Protein AF-A0A395LCE5-F1 (afdb_monomer_lite)

pLDDT: mean 80.35, std 10.48, range [41.56, 89.75]

Sequence (60 aa):
MDLHALKFEKASDNWKLLSVDRVTAAEIQPDDARIFVARECDIDWVSAAVEASLNKEGGR

Foldseek 3Di:
DKKWKWFWDDDPLFIATDDIDIDDPVPDDDDPGIDIGDPVDDPVVVRVVVRVVRNVVSPD

Secondary structure (DSSP, 8-state):
--EEEEEEEEETTEEEEEEEEEE-GGG----TTEEEEETTS-HHHHHHHHHHHHHHTT--

Radius of gyration: 12.09 Å; chains: 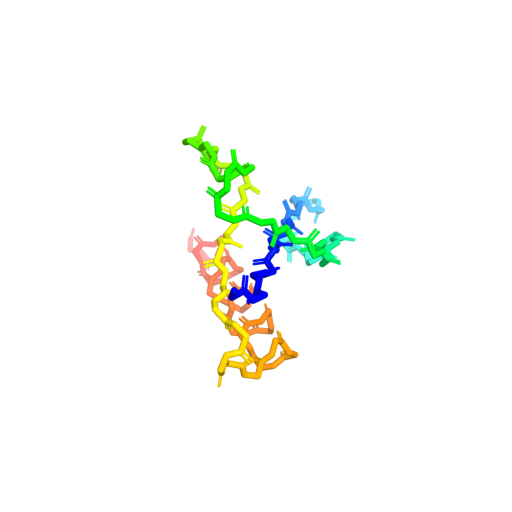1; bounding box: 22×21×37 Å

Structure (mmCIF, N/CA/C/O backbone):
data_AF-A0A395LCE5-F1
#
_entry.id   AF-A0A395LCE5-F1
#
loop_
_atom_site.group_PDB
_atom_site.id
_atom_site.type_symbol
_atom_site.label_atom_id
_atom_site.label_alt_id
_atom_site.label_comp_id
_atom_site.label_asym_id
_atom_site.label_entity_id
_atom_site.label_seq_id
_atom_site.pdbx_PDB_ins_code
_atom_site.Cartn_x
_atom_site.Cartn_y
_atom_site.Cartn_z
_atom_site.occupancy
_atom_site.B_iso_or_equiv
_atom_site.auth_seq_id
_atom_site.auth_comp_id
_atom_site.auth_asym_id
_atom_site.auth_atom_id
_atom_site.pdbx_PDB_model_num
ATOM 1 N N . MET A 1 1 ? 11.269 -2.311 -15.707 1.00 59.22 1 MET A N 1
ATOM 2 C CA . MET A 1 1 ? 10.842 -2.990 -14.468 1.00 59.22 1 MET A CA 1
ATOM 3 C C . MET A 1 1 ? 9.522 -2.373 -14.070 1.00 59.22 1 MET A C 1
ATOM 5 O O . MET A 1 1 ? 9.466 -1.152 -14.000 1.00 59.22 1 MET A O 1
ATOM 9 N N . ASP A 1 2 ? 8.482 -3.183 -13.891 1.00 69.81 2 ASP A N 1
ATOM 10 C CA . ASP A 1 2 ? 7.177 -2.691 -13.439 1.00 69.81 2 ASP A CA 1
ATOM 11 C C . ASP A 1 2 ? 7.182 -2.614 -11.908 1.00 69.81 2 ASP A C 1
ATOM 13 O O . ASP A 1 2 ? 7.606 -3.563 -11.241 1.00 69.81 2 ASP A O 1
ATOM 17 N N . LEU A 1 3 ? 6.743 -1.488 -11.355 1.00 80.75 3 LEU A N 1
ATOM 18 C CA . LEU A 1 3 ? 6.659 -1.243 -9.917 1.00 80.75 3 LEU A CA 1
ATOM 19 C C . LEU A 1 3 ? 5.210 -0.932 -9.553 1.00 80.75 3 LEU A C 1
ATOM 21 O O . LEU A 1 3 ? 4.447 -0.427 -10.378 1.00 80.75 3 LEU A O 1
ATOM 25 N N . HIS A 1 4 ? 4.838 -1.235 -8.315 1.00 85.94 4 HIS A N 1
ATOM 26 C CA . HIS A 1 4 ? 3.526 -0.897 -7.782 1.00 85.94 4 HIS A CA 1
ATOM 27 C C . HIS A 1 4 ? 3.696 -0.001 -6.560 1.00 85.94 4 HIS A C 1
ATOM 29 O O . HIS A 1 4 ? 4.528 -0.275 -5.697 1.00 85.94 4 HIS A O 1
ATOM 35 N N . ALA A 1 5 ? 2.925 1.075 -6.495 1.00 87.12 5 ALA A N 1
ATOM 36 C CA . ALA A 1 5 ? 2.805 1.923 -5.326 1.00 87.12 5 ALA A CA 1
ATOM 37 C C . ALA A 1 5 ? 1.519 1.546 -4.589 1.00 87.12 5 ALA A C 1
ATOM 39 O O . ALA A 1 5 ? 0.425 1.633 -5.146 1.00 87.12 5 ALA A O 1
ATOM 40 N N . LEU A 1 6 ? 1.664 1.114 -3.342 1.00 89.75 6 LEU A N 1
ATOM 41 C CA . LEU A 1 6 ? 0.558 0.876 -2.429 1.00 89.75 6 LEU A CA 1
ATOM 42 C C . LEU A 1 6 ? 0.309 2.151 -1.640 1.00 89.75 6 LEU A C 1
ATOM 44 O O . LEU A 1 6 ? 1.220 2.675 -0.990 1.00 89.75 6 LEU A O 1
ATOM 48 N N . LYS A 1 7 ? -0.926 2.633 -1.685 1.00 89.31 7 LYS A N 1
ATOM 49 C CA . LYS A 1 7 ? -1.365 3.772 -0.893 1.00 89.31 7 LYS A CA 1
ATOM 50 C C . LYS A 1 7 ? -2.309 3.283 0.188 1.00 89.31 7 LYS A C 1
ATOM 52 O O . LYS A 1 7 ? -3.304 2.629 -0.116 1.00 89.31 7 LYS A O 1
ATOM 57 N N . PHE A 1 8 ? -2.008 3.624 1.434 1.00 88.19 8 PHE A N 1
ATOM 58 C CA . PHE A 1 8 ? -2.859 3.319 2.577 1.00 88.19 8 PHE A CA 1
ATOM 59 C C . PHE A 1 8 ? -3.450 4.608 3.132 1.00 88.19 8 PHE A C 1
ATOM 61 O O . PHE A 1 8 ? -2.804 5.655 3.128 1.00 88.19 8 PHE A O 1
ATOM 68 N N . GLU A 1 9 ? -4.676 4.529 3.625 1.00 88.94 9 GLU A N 1
ATOM 69 C CA . GLU A 1 9 ? -5.323 5.624 4.336 1.00 88.94 9 GLU A CA 1
ATOM 70 C C . GLU A 1 9 ? -5.781 5.165 5.716 1.00 88.94 9 GLU A C 1
ATOM 72 O O . GLU A 1 9 ? -6.138 4.001 5.912 1.00 88.94 9 GLU A O 1
ATOM 77 N N . LYS A 1 10 ? -5.775 6.082 6.686 1.00 85.62 10 LYS A N 1
ATOM 78 C CA . LYS A 1 10 ? -6.314 5.815 8.017 1.00 85.62 10 LYS A CA 1
ATOM 79 C C . LYS A 1 10 ? -7.815 6.107 8.021 1.00 85.62 10 LYS A C 1
ATOM 81 O O . LYS A 1 10 ? -8.227 7.265 8.006 1.00 85.62 10 LYS A O 1
ATOM 86 N N . ALA A 1 11 ? -8.626 5.056 8.065 1.00 83.06 11 ALA A N 1
ATOM 87 C CA . ALA A 1 11 ? -10.073 5.120 8.205 1.00 83.06 11 ALA A CA 1
ATOM 88 C C . ALA A 1 11 ? -10.460 4.904 9.678 1.00 83.06 11 ALA A C 1
ATOM 90 O O . ALA A 1 11 ? -10.480 3.777 10.180 1.00 83.06 11 ALA A O 1
ATOM 91 N N . SER A 1 12 ? -10.778 6.001 10.370 1.00 82.19 12 SER A N 1
ATOM 92 C CA . SER A 1 12 ? -11.040 6.014 11.817 1.00 82.19 12 SER A CA 1
ATOM 93 C C . SER A 1 12 ? -9.829 5.491 12.607 1.00 82.19 12 SER A C 1
ATOM 95 O O . SER A 1 12 ? -8.811 6.182 12.676 1.00 82.19 12 SER A O 1
ATOM 97 N N . ASP A 1 13 ? -9.910 4.271 13.142 1.00 82.50 13 ASP A N 1
ATOM 98 C CA . ASP A 1 13 ? -8.856 3.635 13.941 1.00 82.50 13 ASP A CA 1
ATOM 99 C C . ASP A 1 13 ? -8.067 2.565 13.180 1.00 82.50 13 ASP A C 1
ATOM 101 O O . ASP A 1 13 ? -7.105 2.029 13.721 1.00 82.50 13 ASP A O 1
ATOM 105 N N . ASN A 1 14 ? -8.429 2.279 11.923 1.00 84.81 14 ASN A N 1
ATOM 106 C CA . ASN A 1 14 ? -7.750 1.272 11.114 1.00 84.81 14 ASN A CA 1
ATOM 107 C C . ASN A 1 14 ? -7.212 1.858 9.806 1.00 84.81 14 ASN A C 1
ATOM 109 O O . ASN A 1 14 ? -7.900 2.584 9.093 1.00 84.81 14 ASN A O 1
ATOM 113 N N . TRP A 1 15 ? -5.987 1.498 9.462 1.00 88.31 15 TRP A N 1
ATOM 114 C CA . TRP A 1 15 ? -5.419 1.645 8.134 1.00 88.31 15 TRP A CA 1
ATOM 115 C C . TRP A 1 15 ? -6.065 0.670 7.158 1.00 88.31 15 TRP A C 1
ATOM 117 O O . TRP A 1 15 ? -6.341 -0.478 7.512 1.00 88.31 15 TRP A O 1
ATOM 127 N N . LYS A 1 16 ? -6.291 1.135 5.930 1.00 88.31 16 LYS A N 1
ATOM 128 C CA . LYS A 1 16 ? -6.812 0.339 4.818 1.00 88.31 16 LYS A CA 1
ATOM 129 C C . LYS A 1 16 ? -6.071 0.656 3.534 1.00 88.31 16 LYS A C 1
ATOM 131 O O . LYS A 1 16 ? -5.657 1.800 3.327 1.00 88.31 16 LYS A O 1
ATOM 136 N N . LEU A 1 17 ? -5.927 -0.341 2.666 1.00 89.12 17 LEU A N 1
ATOM 137 C CA . LEU A 1 17 ? -5.446 -0.122 1.306 1.00 89.12 17 LEU A CA 1
ATOM 138 C C . LEU A 1 17 ? -6.448 0.741 0.521 1.00 89.12 17 LEU A C 1
ATOM 140 O O . LEU A 1 17 ? -7.610 0.369 0.361 1.00 89.12 17 LEU A O 1
ATOM 144 N N . LEU A 1 18 ? -5.983 1.883 0.018 1.00 88.94 18 LEU A N 1
ATOM 145 C CA . LEU A 1 18 ? -6.766 2.815 -0.793 1.00 88.94 18 LEU A CA 1
ATOM 146 C C . LEU A 1 18 ? -6.603 2.531 -2.289 1.00 88.94 18 LEU A C 1
ATOM 148 O O . LEU A 1 18 ? -7.588 2.467 -3.023 1.00 88.94 18 LEU A O 1
ATOM 152 N N . SER A 1 19 ? -5.361 2.388 -2.752 1.00 87.75 19 SER A N 1
ATOM 153 C CA . SER A 1 19 ? -5.066 2.134 -4.163 1.00 87.75 19 SER A CA 1
ATOM 154 C C . SER A 1 19 ? -3.779 1.340 -4.355 1.00 87.75 19 SER A C 1
ATOM 156 O O . SER A 1 19 ? -2.867 1.360 -3.522 1.00 87.75 19 SER A O 1
ATOM 158 N N . VAL A 1 20 ? -3.730 0.649 -5.494 1.00 88.81 20 VAL A N 1
ATOM 159 C CA . VAL A 1 20 ? -2.532 0.022 -6.047 1.00 88.81 20 VAL A CA 1
ATOM 160 C C . VAL A 1 20 ? -2.299 0.638 -7.415 1.00 88.81 20 VAL A C 1
ATOM 162 O O . VAL A 1 20 ? -3.042 0.371 -8.359 1.00 88.81 20 VAL A O 1
ATOM 165 N N . ASP A 1 21 ? -1.257 1.448 -7.522 1.00 87.69 21 ASP A N 1
ATOM 166 C CA . ASP A 1 21 ? -0.933 2.170 -8.745 1.00 87.69 21 ASP A CA 1
ATOM 167 C C . ASP A 1 21 ? 0.303 1.560 -9.400 1.00 87.69 21 ASP A C 1
ATOM 169 O O . ASP A 1 21 ? 1.305 1.297 -8.736 1.00 87.69 21 ASP A O 1
ATOM 173 N N . ARG A 1 22 ? 0.262 1.330 -10.715 1.00 85.81 22 ARG A N 1
ATOM 174 C CA . ARG A 1 22 ? 1.475 0.972 -11.461 1.00 85.81 22 ARG A CA 1
ATOM 175 C C . ARG A 1 22 ? 2.310 2.221 -11.666 1.00 85.81 22 ARG A C 1
ATOM 177 O O . ARG A 1 22 ? 1.807 3.210 -12.187 1.00 85.81 22 ARG A O 1
ATOM 184 N N . VAL A 1 23 ? 3.579 2.144 -11.296 1.00 84.94 23 VAL A N 1
ATOM 185 C CA . VAL A 1 23 ? 4.531 3.248 -11.403 1.00 84.94 23 VAL A CA 1
ATOM 186 C C . VAL A 1 23 ? 5.818 2.780 -12.065 1.00 84.94 23 VAL A C 1
ATOM 188 O O . VAL A 1 23 ? 6.152 1.593 -12.098 1.00 84.94 23 VAL A O 1
ATOM 191 N N . THR A 1 24 ? 6.559 3.731 -12.608 1.00 82.88 24 THR A N 1
ATOM 192 C CA . THR A 1 24 ? 7.911 3.533 -13.118 1.00 82.88 24 THR A CA 1
ATOM 193 C C . THR A 1 24 ? 8.943 3.990 -12.089 1.00 82.88 24 THR A C 1
ATOM 195 O O . THR A 1 24 ? 8.648 4.755 -11.174 1.00 82.88 24 THR A O 1
ATOM 198 N N . ALA A 1 25 ? 10.195 3.555 -12.246 1.00 78.56 25 ALA A N 1
ATOM 199 C CA . ALA A 1 25 ? 11.278 3.958 -11.345 1.00 78.56 25 ALA A CA 1
ATOM 200 C C . ALA A 1 25 ? 11.519 5.482 -11.329 1.00 78.56 25 ALA A C 1
ATOM 202 O O . ALA A 1 25 ? 11.987 6.011 -10.328 1.00 78.56 25 ALA A O 1
ATOM 203 N N . ALA A 1 26 ? 11.180 6.188 -12.414 1.00 80.56 26 ALA A N 1
ATOM 204 C CA . ALA A 1 26 ? 11.308 7.643 -12.509 1.00 80.56 26 ALA A CA 1
ATOM 205 C C . ALA A 1 26 ? 10.244 8.401 -11.691 1.00 80.56 26 ALA A C 1
ATOM 207 O O . ALA A 1 26 ? 10.426 9.577 -11.386 1.00 80.56 26 ALA A O 1
ATOM 208 N N . GLU A 1 27 ? 9.144 7.734 -11.338 1.00 78.06 27 GLU A N 1
ATOM 209 C CA . GLU A 1 27 ? 8.042 8.296 -10.550 1.00 78.06 27 GLU A CA 1
ATOM 210 C C . GLU A 1 27 ? 8.217 8.050 -9.044 1.00 78.06 27 GLU A C 1
ATOM 212 O O . GLU A 1 27 ? 7.458 8.594 -8.240 1.00 78.06 27 GLU A O 1
ATOM 217 N N . ILE A 1 28 ? 9.222 7.259 -8.649 1.00 76.06 28 ILE A N 1
ATOM 218 C CA . ILE A 1 28 ? 9.576 7.060 -7.244 1.00 76.06 28 ILE A CA 1
ATOM 219 C C . ILE A 1 28 ? 10.253 8.329 -6.733 1.00 76.06 28 ILE A C 1
ATOM 221 O O . ILE A 1 28 ? 11.386 8.650 -7.090 1.00 76.06 28 ILE A O 1
ATOM 225 N N . GLN A 1 29 ? 9.551 9.032 -5.856 1.00 78.19 29 GLN A N 1
ATOM 226 C CA . GLN A 1 29 ? 10.081 10.132 -5.065 1.00 78.19 29 GLN A CA 1
ATOM 227 C C . GLN A 1 29 ? 9.936 9.785 -3.581 1.00 78.19 29 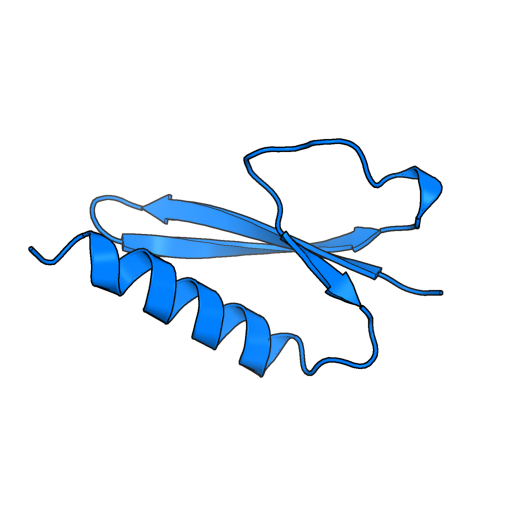GLN A C 1
ATOM 229 O O . GLN A 1 29 ? 9.102 8.939 -3.246 1.00 78.19 29 GLN A O 1
ATOM 234 N N . PRO A 1 30 ? 10.731 10.402 -2.688 1.00 73.88 30 PRO A N 1
ATOM 235 C CA . PRO A 1 30 ? 10.500 10.293 -1.254 1.00 73.88 30 PRO A CA 1
ATOM 236 C C . PRO A 1 30 ? 9.064 10.730 -0.946 1.00 73.88 30 PRO A C 1
ATOM 238 O O . PRO A 1 30 ? 8.709 11.889 -1.155 1.00 73.88 30 PRO A O 1
ATOM 241 N N . ASP A 1 31 ? 8.234 9.785 -0.522 1.00 75.31 31 ASP A N 1
ATOM 242 C CA . ASP A 1 31 ? 6.829 10.007 -0.204 1.00 75.31 31 ASP A CA 1
ATOM 243 C C . ASP A 1 31 ? 6.497 9.211 1.057 1.00 75.31 31 ASP A C 1
ATOM 245 O O . ASP A 1 31 ? 6.546 7.981 1.055 1.00 75.31 31 ASP A O 1
ATOM 249 N N . ASP A 1 32 ? 6.160 9.924 2.129 1.00 65.38 32 ASP A N 1
ATOM 250 C CA . ASP A 1 32 ? 5.831 9.334 3.429 1.00 65.38 32 ASP A CA 1
ATOM 251 C C . ASP A 1 32 ? 4.494 8.563 3.415 1.00 65.38 32 ASP A C 1
ATOM 253 O O . ASP A 1 32 ? 4.162 7.880 4.382 1.00 65.38 32 ASP A O 1
ATOM 257 N N . ALA A 1 33 ? 3.711 8.655 2.333 1.00 72.94 33 ALA A N 1
ATOM 258 C CA . ALA A 1 33 ? 2.378 8.067 2.223 1.00 72.94 33 ALA A CA 1
ATOM 259 C C . ALA A 1 33 ? 2.289 6.855 1.276 1.00 72.94 33 ALA A C 1
ATOM 261 O O . ALA A 1 33 ? 1.200 6.291 1.119 1.00 72.94 33 ALA A O 1
ATOM 262 N N . ARG A 1 34 ? 3.384 6.453 0.610 1.00 77.94 34 ARG A N 1
ATOM 263 C CA . ARG A 1 34 ? 3.372 5.361 -0.382 1.00 77.94 34 ARG A CA 1
ATOM 264 C C . ARG A 1 34 ? 4.444 4.313 -0.117 1.00 77.94 34 ARG A C 1
ATOM 266 O O . ARG A 1 34 ? 5.601 4.626 0.133 1.00 77.94 34 ARG A O 1
ATOM 273 N N . ILE A 1 35 ? 4.058 3.046 -0.252 1.00 81.19 35 ILE A N 1
ATOM 274 C CA . ILE A 1 35 ? 4.974 1.904 -0.190 1.00 81.19 35 ILE A CA 1
ATOM 275 C C . ILE A 1 35 ? 5.204 1.394 -1.609 1.00 81.19 35 ILE A C 1
ATOM 277 O O . ILE A 1 35 ? 4.263 0.997 -2.293 1.00 81.19 35 ILE A O 1
ATOM 281 N N . PHE A 1 36 ? 6.459 1.396 -2.056 1.00 81.25 36 PHE A N 1
ATOM 282 C CA . PHE A 1 36 ? 6.838 0.917 -3.383 1.00 81.25 36 PHE A CA 1
ATOM 283 C C . PHE A 1 36 ? 7.234 -0.560 -3.328 1.00 81.25 36 PHE A C 1
ATOM 285 O O . PHE A 1 36 ? 8.125 -0.948 -2.573 1.00 81.25 36 PHE A O 1
ATOM 292 N N . VAL A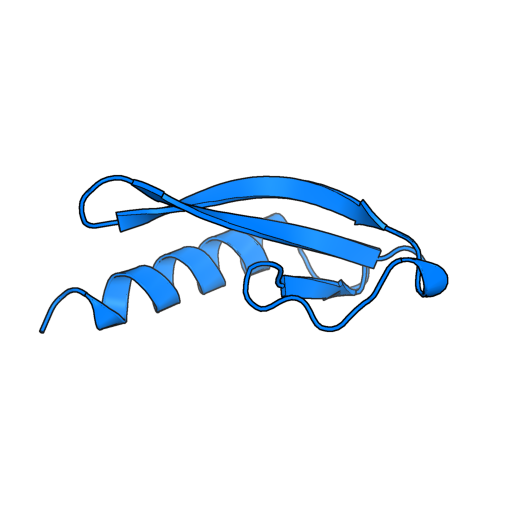 1 37 ? 6.580 -1.381 -4.146 1.00 80.12 37 VAL A N 1
ATOM 293 C CA . VAL A 1 37 ? 6.742 -2.836 -4.185 1.00 80.12 37 VAL A CA 1
ATOM 294 C C . VAL A 1 37 ? 7.172 -3.267 -5.586 1.00 80.12 37 VAL A C 1
ATOM 296 O O . VAL A 1 37 ? 6.591 -2.860 -6.598 1.00 80.12 37 VAL A O 1
ATOM 299 N N . ALA A 1 38 ? 8.209 -4.101 -5.653 1.00 76.50 38 ALA A N 1
ATOM 300 C CA . ALA A 1 38 ? 8.658 -4.706 -6.901 1.00 76.50 38 ALA A CA 1
ATOM 301 C C . ALA A 1 38 ? 7.638 -5.741 -7.402 1.00 76.50 38 ALA A C 1
ATOM 303 O O . ALA A 1 38 ? 7.053 -6.480 -6.615 1.00 76.50 38 ALA A O 1
ATOM 304 N N . ARG A 1 39 ? 7.459 -5.837 -8.726 1.00 71.19 39 ARG A N 1
ATOM 305 C CA . ARG A 1 39 ? 6.527 -6.785 -9.370 1.00 71.19 39 ARG A CA 1
ATOM 306 C C . ARG A 1 39 ? 6.729 -8.256 -8.981 1.00 71.19 39 ARG A C 1
ATOM 308 O O . ARG A 1 39 ? 5.798 -9.038 -9.124 1.00 71.19 39 ARG A O 1
ATOM 315 N N . GLU A 1 40 ? 7.926 -8.649 -8.556 1.00 77.62 40 GLU A N 1
ATOM 316 C CA . GLU A 1 40 ? 8.217 -10.039 -8.173 1.00 77.62 40 GLU A CA 1
ATOM 317 C C . GLU A 1 40 ? 7.488 -10.469 -6.890 1.00 77.62 40 GLU A C 1
ATOM 319 O O . GLU A 1 40 ? 7.427 -11.659 -6.587 1.00 77.62 40 GLU A O 1
ATOM 324 N N . CYS A 1 41 ? 6.910 -9.521 -6.152 1.00 74.50 41 CYS A N 1
ATOM 325 C CA . CYS A 1 41 ? 6.110 -9.793 -4.970 1.00 74.50 41 CYS A CA 1
ATOM 326 C C . CYS A 1 41 ? 4.624 -9.973 -5.311 1.00 74.50 41 CYS A C 1
ATOM 328 O O . CYS A 1 41 ? 4.069 -9.268 -6.154 1.00 74.50 41 CYS A O 1
ATOM 330 N N . ASP A 1 42 ? 3.962 -10.874 -4.585 1.00 85.25 42 ASP A N 1
ATOM 331 C CA . ASP A 1 42 ? 2.505 -10.991 -4.577 1.00 85.25 42 ASP A CA 1
ATOM 332 C C . ASP A 1 42 ? 1.900 -9.757 -3.887 1.00 85.25 42 ASP A C 1
ATOM 334 O O . ASP A 1 42 ? 2.045 -9.562 -2.679 1.00 85.25 42 ASP A O 1
ATOM 338 N N . ILE A 1 43 ? 1.270 -8.889 -4.677 1.00 84.25 43 ILE A N 1
ATOM 339 C CA . ILE A 1 43 ? 0.744 -7.600 -4.216 1.00 84.25 43 ILE A CA 1
ATOM 340 C C . ILE A 1 43 ? -0.421 -7.784 -3.241 1.00 84.25 43 ILE A C 1
ATOM 342 O O . ILE A 1 43 ? -0.540 -7.015 -2.284 1.00 84.25 43 ILE A O 1
ATOM 346 N N . ASP A 1 44 ? -1.254 -8.802 -3.452 1.00 85.44 44 ASP A N 1
ATOM 347 C CA . ASP A 1 44 ? -2.397 -9.080 -2.585 1.00 85.44 44 ASP A CA 1
ATOM 348 C C . ASP A 1 44 ? -1.896 -9.537 -1.212 1.00 85.44 44 ASP A C 1
ATOM 350 O O . ASP A 1 44 ? -2.356 -9.055 -0.175 1.00 85.44 44 ASP A O 1
ATOM 354 N N . TRP A 1 45 ? -0.865 -10.386 -1.193 1.00 88.75 45 TRP A N 1
ATOM 355 C CA . TRP A 1 45 ? -0.216 -10.787 0.050 1.00 88.75 45 TRP A CA 1
ATOM 356 C C . TRP A 1 45 ? 0.501 -9.620 0.748 1.00 88.75 45 TRP A C 1
ATOM 358 O O . TRP A 1 45 ? 0.322 -9.423 1.953 1.00 88.75 45 TRP A O 1
ATOM 368 N N . VAL A 1 46 ? 1.293 -8.822 0.016 1.00 88.56 46 VAL A N 1
ATOM 369 C CA . VAL A 1 46 ? 2.049 -7.695 0.596 1.00 88.56 46 VAL A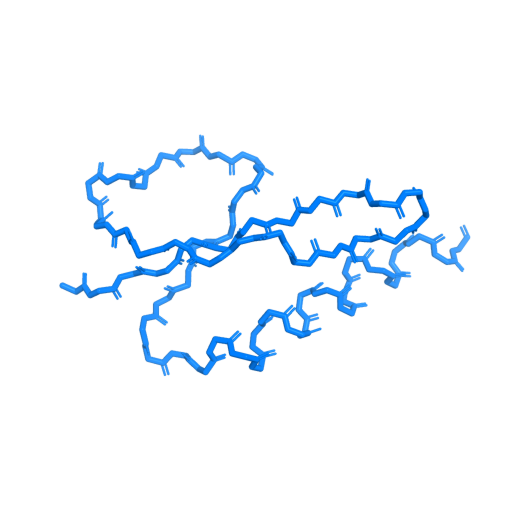 CA 1
ATOM 370 C C . VAL A 1 46 ? 1.105 -6.635 1.158 1.00 88.56 46 VAL A C 1
ATOM 372 O O . VAL A 1 46 ? 1.316 -6.163 2.274 1.00 88.56 46 VAL A O 1
ATOM 375 N N . SER A 1 47 ? 0.057 -6.269 0.419 1.00 88.25 47 SER A N 1
ATOM 376 C CA . SER A 1 47 ? -0.899 -5.258 0.872 1.00 88.25 47 SER A CA 1
ATOM 377 C C . SER A 1 47 ? -1.626 -5.687 2.148 1.00 88.25 47 SER A C 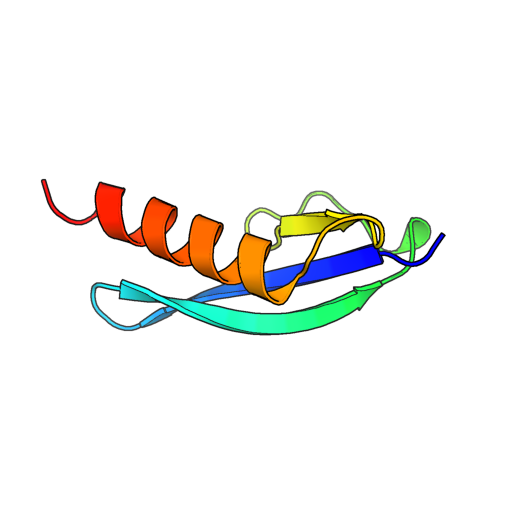1
ATOM 379 O O . SER A 1 47 ? -1.685 -4.905 3.097 1.00 88.25 47 SER A O 1
ATOM 381 N N . ALA A 1 48 ? -2.067 -6.946 2.227 1.00 87.44 48 ALA A N 1
ATOM 382 C CA . ALA A 1 48 ? -2.689 -7.503 3.425 1.00 87.44 48 ALA A CA 1
ATOM 383 C C . ALA A 1 48 ? -1.725 -7.558 4.625 1.00 87.44 48 ALA A C 1
ATOM 385 O O . ALA A 1 48 ? -2.112 -7.236 5.751 1.00 87.44 48 ALA A O 1
ATOM 386 N N . ALA A 1 49 ? -0.462 -7.938 4.404 1.00 88.00 49 ALA A N 1
ATOM 387 C CA . ALA A 1 49 ? 0.550 -7.989 5.459 1.00 88.00 49 ALA A CA 1
ATOM 388 C C . ALA A 1 49 ? 0.872 -6.593 6.021 1.00 88.00 49 ALA A C 1
ATOM 390 O O . ALA A 1 49 ? 0.975 -6.423 7.239 1.00 88.00 49 ALA A O 1
ATOM 391 N N . VAL A 1 50 ? 0.992 -5.590 5.147 1.00 88.06 50 VAL A N 1
ATOM 392 C CA . VAL A 1 50 ? 1.214 -4.193 5.540 1.00 88.06 50 VAL A CA 1
ATOM 393 C C . VAL A 1 50 ? 0.006 -3.640 6.292 1.00 88.06 50 VAL A C 1
ATOM 395 O O . VAL A 1 50 ? 0.183 -3.065 7.364 1.00 88.06 50 VAL A O 1
ATOM 398 N N . GLU A 1 51 ? -1.214 -3.866 5.795 1.00 87.62 51 GLU A N 1
ATOM 399 C CA . GLU A 1 51 ? -2.444 -3.445 6.476 1.00 87.62 51 GLU A CA 1
ATOM 400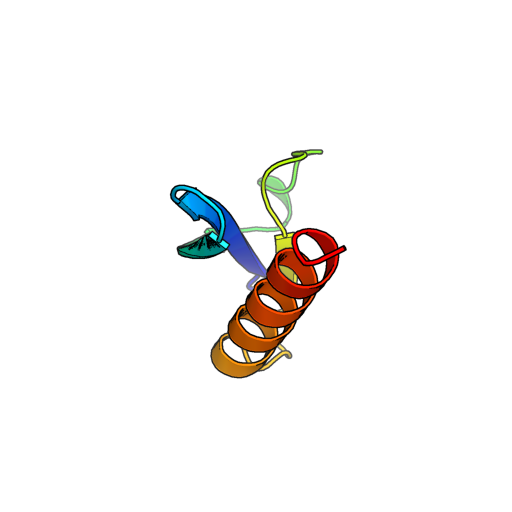 C C . GLU A 1 51 ? -2.529 -4.037 7.892 1.00 87.62 51 GLU A C 1
ATOM 402 O O . GLU A 1 51 ? -2.755 -3.319 8.867 1.00 87.62 51 GLU A O 1
ATOM 407 N N . ALA A 1 52 ? -2.263 -5.340 8.034 1.00 86.94 52 ALA A N 1
ATOM 408 C CA . ALA A 1 52 ? -2.238 -6.008 9.332 1.00 86.94 52 ALA A CA 1
ATOM 409 C C . ALA A 1 52 ? -1.147 -5.458 10.268 1.00 86.94 52 ALA A C 1
ATOM 411 O O . ALA A 1 52 ? -1.356 -5.389 11.480 1.00 86.94 52 ALA A O 1
ATOM 412 N N . SER A 1 53 ? 0.013 -5.070 9.729 1.00 86.31 53 SER A N 1
ATOM 413 C CA . SER A 1 53 ? 1.100 -4.478 10.515 1.00 86.31 53 SER A CA 1
ATOM 414 C C . SER A 1 53 ? 0.746 -3.075 11.010 1.00 86.31 53 SER A C 1
ATOM 416 O O . SER A 1 53 ? 0.885 -2.800 12.201 1.00 86.31 53 SER A O 1
ATOM 418 N N . LEU A 1 54 ? 0.233 -2.213 10.127 1.00 84.38 54 LEU A N 1
ATOM 419 C CA . LEU A 1 54 ? -0.185 -0.846 10.459 1.00 84.38 54 LEU A CA 1
ATOM 420 C C . LEU A 1 54 ? -1.301 -0.829 11.516 1.00 84.38 54 LEU A C 1
ATOM 422 O O . LEU A 1 54 ? -1.324 0.031 12.394 1.00 84.38 54 LEU A O 1
ATOM 426 N N . ASN A 1 55 ? -2.202 -1.812 11.472 1.00 84.94 55 ASN A N 1
ATOM 427 C CA . ASN A 1 55 ? -3.296 -1.947 12.436 1.00 84.94 55 ASN A CA 1
ATOM 428 C C . ASN A 1 55 ? -2.886 -2.589 13.768 1.00 84.94 55 ASN A C 1
ATOM 430 O O . ASN A 1 55 ? -3.594 -2.437 14.762 1.00 84.94 55 ASN A O 1
ATOM 434 N N . LYS A 1 56 ? -1.737 -3.272 13.838 1.00 79.19 56 LYS A N 1
ATOM 435 C CA . LYS A 1 56 ? -1.213 -3.803 15.107 1.00 79.19 56 LYS A CA 1
ATOM 436 C C . LYS A 1 56 ? -0.619 -2.724 16.011 1.00 79.19 56 LYS A C 1
ATOM 438 O O . LYS A 1 56 ? -0.667 -2.887 17.228 1.00 79.19 56 LYS A O 1
ATOM 443 N N . GLU A 1 57 ? -0.083 -1.638 15.455 1.00 60.12 57 GLU A N 1
ATOM 444 C CA . GLU A 1 57 ? 0.494 -0.542 16.251 1.00 60.12 57 GLU A CA 1
ATOM 445 C C . GLU A 1 57 ? -0.562 0.363 16.911 1.00 60.12 57 GLU A C 1
ATOM 447 O O . GLU A 1 57 ? -0.260 1.010 17.909 1.00 60.12 57 GLU A O 1
ATOM 452 N N . GLY A 1 58 ? -1.810 0.372 16.427 1.00 51.66 58 GLY A N 1
ATOM 453 C CA . GLY A 1 58 ? -2.910 1.158 17.010 1.00 51.66 58 GLY A CA 1
ATOM 454 C C . GLY A 1 58 ? -3.634 0.505 18.196 1.00 51.66 58 GLY A C 1
ATOM 455 O O . GLY A 1 58 ? -4.514 1.126 18.783 1.00 51.66 58 GLY A O 1
ATOM 456 N N . GLY A 1 59 ? -3.299 -0.744 18.538 1.00 45.53 59 GLY A N 1
ATOM 457 C CA . GLY A 1 59 ? -4.006 -1.549 19.542 1.00 45.53 59 GLY A CA 1
ATOM 458 C C . GLY A 1 59 ? -3.366 -1.588 20.931 1.00 45.53 59 GLY A C 1
ATOM 459 O O . GLY A 1 59 ? -3.631 -2.538 21.672 1.00 45.53 59 GLY A O 1
ATOM 460 N N . ARG A 1 60 ? -2.491 -0.635 21.270 1.00 41.56 60 ARG A N 1
ATOM 461 C CA . ARG A 1 60 ? -1.779 -0.612 22.554 1.00 41.56 60 ARG A CA 1
ATOM 462 C C . ARG A 1 60 ? -2.122 0.602 23.401 1.00 41.56 60 ARG A C 1
ATOM 464 O O . ARG A 1 60 ? -2.118 1.719 22.847 1.00 41.56 60 ARG A O 1
#